Protein AF-K1Q100-F1 (afdb_monomer)

Organism: Magallana gigas (NCBI:txid29159)

Sequence (141 aa):
MGNGGSGTYMHPSDIRFTHDSIESYFSDGYSIPETFRQILWGKITPEDLPLIEIMKYEGQWFVIRGNRRLFLFQQLAKRVKSIIVDYWPVVAILAYMYLVVQSRDRKDSRSVRRMIGRHSHHWMKYLVSALQKPFGNSAET

Nearest PDB structures (foldseek):
  6ky4-assembly1_A  TM=6.653E-01  e=1.350E-01  Arabidopsis thaliana
  8y45-assembly1_A  TM=3.068E-01  e=3.079E+00  Homo sapiens
  6nrd-assembly1_4  TM=3.182E-01  e=3.759E+00  Homo sapiens

Solvent-accessible surface area (backbone atoms only — not comparable to full-atom values): 9057 Å² total; per-residue (Å²): 142,78,87,78,75,83,82,75,92,75,64,54,83,69,50,38,75,76,62,98,73,75,69,67,51,48,99,86,69,50,38,53,69,58,52,52,52,34,42,76,70,65,75,43,55,81,82,77,48,82,79,70,42,68,46,78,53,97,92,40,39,31,41,78,41,46,63,61,55,47,52,52,46,38,53,45,60,62,47,52,66,57,57,77,70,70,55,60,67,62,54,50,50,53,51,50,52,51,53,54,55,58,56,70,74,52,95,57,83,73,56,61,63,59,56,56,73,75,58,70,71,64,62,58,53,55,54,54,58,65,71,66,60,74,92,72,87,75,81,89,132

Mean predicted aligned error: 16.68 Å

Secondary structure (DSSP, 8-state):
-----------GGGEE-SSS---SB-TTS-BHHHHHHHHHTTSS-GGGSPPPEEEEETTEEEEEE-HHHHHHHHHHHHHHHHHTTSSHHHHHHHHHHHHHHHHHHSS-HHHHHHHHHHHTTTHHHHHHHHHS---------

Radius of gyration: 24.57 Å; Cα contacts (8 Å, |Δi|>4): 74; chains: 1; bounding box: 43×46×69 Å

pLDDT: mean 71.85, std 20.2, range [36.34, 94.88]

Foldseek 3Di:
DDPPPPDDDDQLVQEAEPDPDDDQADPVGHGLVVVLVCCVVVVDDLVNDDDWDWDDDPNGIYTPPDPSSSVSRVVCVVVVVVVVPPPVVVVVVVVVVVVVVVVVVDPDPPPVVVVCVPPVPPVVVVVVVVVPDDPDDDDDD

Structure (mmCIF, N/CA/C/O backbone):
data_AF-K1Q100-F1
#
_entry.id   AF-K1Q100-F1
#
loop_
_atom_site.group_PDB
_atom_site.id
_atom_site.type_symbol
_atom_site.label_atom_id
_atom_site.label_alt_id
_atom_site.label_comp_id
_atom_site.label_asym_id
_atom_site.label_entity_id
_atom_site.label_seq_id
_atom_site.pdbx_PDB_ins_code
_atom_site.Cartn_x
_atom_site.Cartn_y
_atom_site.Cartn_z
_atom_site.occupancy
_atom_site.B_iso_or_equiv
_atom_site.auth_seq_id
_atom_site.auth_comp_id
_atom_site.auth_asym_id
_atom_site.auth_atom_id
_atom_site.pdbx_PDB_model_num
ATOM 1 N N . MET A 1 1 ? -7.740 -29.376 8.345 1.00 37.97 1 MET A N 1
ATOM 2 C CA . MET A 1 1 ? -8.114 -28.010 8.768 1.00 37.97 1 MET A CA 1
ATOM 3 C C . MET A 1 1 ? -7.392 -27.036 7.850 1.00 37.97 1 MET A C 1
ATOM 5 O O . MET A 1 1 ? -6.201 -26.837 8.027 1.00 37.97 1 MET A O 1
ATOM 9 N N . GLY A 1 2 ? -8.053 -26.529 6.811 1.00 37.16 2 GLY A N 1
ATOM 10 C CA . GLY A 1 2 ? -7.464 -25.567 5.877 1.00 37.16 2 GLY A CA 1
ATOM 11 C C . GLY A 1 2 ? -8.440 -24.420 5.692 1.00 37.16 2 GLY A C 1
ATOM 12 O O . GLY A 1 2 ? -9.448 -24.589 5.014 1.00 37.16 2 GLY A O 1
ATOM 13 N N . ASN A 1 3 ? -8.184 -23.291 6.354 1.00 41.59 3 ASN A N 1
ATOM 14 C CA . ASN A 1 3 ? -8.941 -22.065 6.130 1.00 41.59 3 ASN A CA 1
ATOM 15 C C . ASN A 1 3 ? -8.586 -21.548 4.733 1.00 41.59 3 ASN A C 1
ATOM 17 O O . ASN A 1 3 ? -7.528 -20.953 4.538 1.00 41.59 3 ASN A O 1
ATOM 21 N N . GLY A 1 4 ? -9.460 -21.805 3.760 1.00 39.69 4 GLY A N 1
ATOM 22 C CA . GLY A 1 4 ? -9.445 -21.113 2.478 1.00 39.69 4 GLY A CA 1
ATOM 23 C C . GLY A 1 4 ? -9.792 -19.650 2.717 1.00 39.69 4 GLY A C 1
ATOM 24 O O . GLY A 1 4 ? -10.964 -19.294 2.786 1.00 39.69 4 GLY A O 1
ATOM 25 N N . GLY A 1 5 ? -8.774 -18.811 2.912 1.00 46.53 5 GLY A N 1
ATOM 26 C CA . GLY A 1 5 ? -8.954 -17.366 2.970 1.00 46.53 5 GLY A CA 1
ATOM 27 C C . GLY A 1 5 ? -9.498 -16.883 1.630 1.00 46.53 5 GLY A C 1
ATOM 28 O O . GLY A 1 5 ? -8.791 -16.914 0.626 1.00 46.53 5 GLY A O 1
ATOM 29 N N . SER A 1 6 ? -10.760 -16.461 1.597 1.00 58.06 6 SER A N 1
ATOM 30 C CA . SER A 1 6 ? -11.369 -15.826 0.432 1.00 58.06 6 SER A CA 1
ATOM 31 C C . SER A 1 6 ? -10.733 -14.448 0.227 1.00 58.06 6 SER A C 1
ATOM 33 O O . SER A 1 6 ? -11.179 -13.452 0.801 1.00 58.06 6 SER A O 1
ATOM 35 N N . GLY A 1 7 ? -9.651 -14.392 -0.550 1.00 64.25 7 GLY A N 1
ATOM 36 C CA . GLY A 1 7 ? -9.037 -13.136 -0.969 1.00 64.25 7 GLY A CA 1
ATOM 37 C C . GLY A 1 7 ? -10.021 -12.352 -1.832 1.00 64.25 7 GLY A C 1
ATOM 38 O O . GLY A 1 7 ? -10.402 -12.803 -2.908 1.00 64.25 7 GLY A O 1
ATOM 39 N N . THR A 1 8 ? -10.469 -11.196 -1.347 1.00 79.50 8 THR A N 1
ATOM 40 C CA . THR A 1 8 ? -11.309 -10.277 -2.125 1.00 79.50 8 THR A CA 1
ATOM 41 C C . THR A 1 8 ? -10.408 -9.256 -2.809 1.00 79.50 8 THR A C 1
ATOM 43 O O . THR A 1 8 ? -9.578 -8.629 -2.151 1.00 79.50 8 THR A O 1
ATOM 46 N N . TYR A 1 9 ? -10.569 -9.076 -4.120 1.00 84.44 9 TYR A N 1
ATOM 47 C CA . TYR A 1 9 ? -9.863 -8.033 -4.860 1.00 84.44 9 TYR A CA 1
ATOM 48 C C . TYR A 1 9 ? -10.505 -6.672 -4.574 1.00 84.44 9 TYR A C 1
ATOM 50 O O . TYR A 1 9 ? -11.707 -6.493 -4.762 1.00 84.44 9 TYR A O 1
ATOM 58 N N . MET A 1 10 ? -9.698 -5.711 -4.128 1.00 86.31 10 MET A N 1
ATOM 59 C CA . MET A 1 10 ? -10.117 -4.332 -3.875 1.00 86.31 10 MET A CA 1
ATOM 60 C C . MET A 1 10 ? -9.111 -3.353 -4.467 1.00 86.31 10 MET A C 1
ATOM 62 O O . MET A 1 10 ? -7.911 -3.632 -4.520 1.00 86.31 10 MET A O 1
ATOM 66 N N . HIS A 1 11 ? -9.594 -2.185 -4.888 1.00 89.56 11 HIS A N 1
ATOM 67 C CA . HIS A 1 11 ? -8.709 -1.139 -5.370 1.00 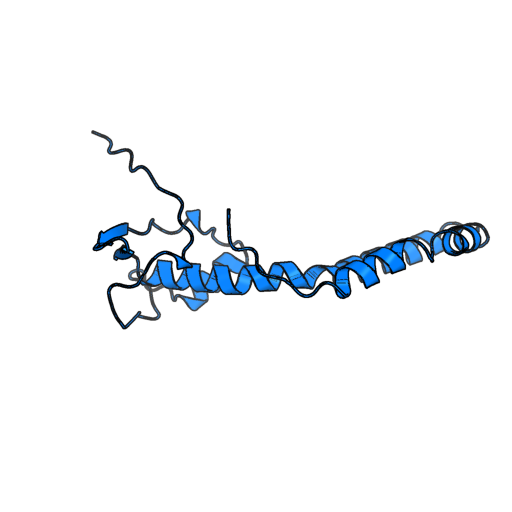89.56 11 HIS A CA 1
ATOM 68 C C . HIS A 1 11 ? -7.979 -0.485 -4.174 1.00 89.56 11 HIS A C 1
ATOM 70 O O . HIS A 1 11 ? -8.623 -0.130 -3.185 1.00 89.56 11 HIS A O 1
ATOM 76 N N . PRO A 1 12 ? -6.648 -0.268 -4.231 1.00 91.25 12 PRO A N 1
ATOM 77 C CA . PRO A 1 12 ? -5.880 0.244 -3.089 1.00 91.25 12 PRO A CA 1
ATOM 78 C C . PRO A 1 12 ? -6.341 1.612 -2.567 1.00 91.25 12 PRO A C 1
ATOM 80 O O . PRO A 1 12 ? -6.085 1.954 -1.416 1.00 91.25 12 PRO A O 1
ATOM 83 N N . SER A 1 13 ? -6.991 2.422 -3.405 1.00 90.44 13 SER A N 1
ATOM 84 C CA . SER A 1 13 ? -7.527 3.732 -3.004 1.00 90.44 13 SER A CA 1
ATOM 85 C C . SER A 1 13 ? -8.797 3.654 -2.152 1.00 90.44 13 SER A C 1
ATOM 87 O O . SER A 1 13 ? -9.129 4.646 -1.514 1.00 90.44 13 SER A O 1
ATOM 89 N N . ASP A 1 14 ? -9.469 2.501 -2.104 1.00 92.75 14 ASP A N 1
ATOM 90 C CA . ASP A 1 14 ? -10.704 2.315 -1.328 1.00 92.75 14 ASP A CA 1
ATOM 91 C C . ASP A 1 14 ? -10.420 1.932 0.134 1.00 92.75 14 ASP A C 1
ATOM 93 O O . ASP A 1 14 ? -11.331 1.852 0.958 1.00 92.75 14 ASP A O 1
ATOM 97 N N . ILE A 1 15 ? -9.149 1.680 0.460 1.00 93.19 15 ILE A N 1
ATOM 98 C CA . ILE A 1 15 ? -8.691 1.229 1.773 1.00 93.19 15 ILE A CA 1
ATOM 99 C C . ILE A 1 15 ? -7.962 2.382 2.467 1.00 93.19 15 ILE A C 1
ATOM 101 O O . ILE A 1 15 ? -7.046 2.994 1.911 1.00 93.19 15 ILE A O 1
ATOM 105 N N . ARG A 1 16 ? -8.354 2.660 3.710 1.00 93.88 16 ARG A N 1
ATOM 106 C CA . ARG A 1 16 ? -7.790 3.710 4.564 1.00 93.88 16 ARG A CA 1
ATOM 107 C C . ARG A 1 16 ? -6.736 3.159 5.516 1.00 93.88 16 ARG A C 1
ATOM 109 O O . ARG A 1 16 ? -6.822 2.012 5.953 1.00 93.88 16 ARG A O 1
ATOM 116 N N . PHE A 1 17 ? -5.772 3.997 5.883 1.00 94.00 17 PHE A N 1
ATOM 117 C CA . PHE A 1 17 ? -4.800 3.683 6.929 1.00 94.00 17 PHE A CA 1
ATOM 118 C C . PHE A 1 17 ? -5.433 3.780 8.320 1.00 94.00 17 PHE A C 1
ATOM 120 O O . PHE A 1 17 ? -6.333 4.584 8.545 1.00 94.00 17 PHE A O 1
ATOM 127 N N . THR A 1 18 ? -4.949 2.953 9.245 1.00 89.06 18 THR A N 1
ATOM 128 C CA . THR A 1 18 ? -5.297 3.016 10.677 1.00 89.06 18 THR A CA 1
ATOM 129 C C . THR A 1 18 ? -4.354 3.906 11.483 1.00 89.06 18 THR A C 1
ATOM 131 O O . THR A 1 18 ? -4.639 4.200 12.636 1.00 89.06 18 THR A O 1
ATOM 134 N N . HIS A 1 19 ? -3.229 4.307 10.890 1.00 84.06 19 HIS A N 1
ATOM 135 C CA . HIS A 1 19 ? -2.171 5.073 11.538 1.00 84.06 19 HIS A CA 1
ATOM 136 C C . HIS A 1 19 ? -1.728 6.222 10.628 1.00 84.06 19 HIS A C 1
ATOM 138 O O . HIS A 1 19 ? -1.754 6.087 9.403 1.00 84.06 19 HIS A O 1
ATOM 144 N N . ASP A 1 20 ? -1.255 7.310 11.237 1.00 82.88 20 ASP A N 1
ATOM 145 C CA . ASP A 1 20 ? -0.843 8.531 10.527 1.00 82.88 20 ASP A CA 1
ATOM 146 C C . ASP A 1 20 ? 0.597 8.472 9.995 1.00 82.88 20 ASP A C 1
ATOM 148 O O . ASP A 1 20 ? 1.034 9.349 9.248 1.00 82.88 20 ASP A O 1
ATOM 152 N N . SER A 1 21 ? 1.354 7.438 10.365 1.00 85.25 21 SER A N 1
ATOM 153 C CA . SER A 1 21 ? 2.744 7.256 9.961 1.00 85.25 21 SER A CA 1
ATOM 154 C C . SER A 1 21 ? 2.991 5.868 9.378 1.00 85.25 21 SER A C 1
ATOM 156 O O . SER A 1 21 ? 2.385 4.865 9.762 1.00 85.25 21 SER A O 1
ATOM 158 N N . ILE A 1 22 ? 3.899 5.819 8.403 1.00 85.81 22 ILE A N 1
ATOM 159 C CA . ILE A 1 22 ? 4.324 4.594 7.728 1.00 85.81 22 ILE A CA 1
ATOM 160 C C . ILE A 1 22 ? 5.845 4.629 7.639 1.00 85.81 22 ILE A C 1
ATOM 162 O O . ILE A 1 22 ? 6.422 5.579 7.114 1.00 85.81 22 ILE A O 1
ATOM 166 N N . GLU A 1 23 ? 6.495 3.586 8.146 1.00 87.56 23 GLU A N 1
ATOM 167 C CA . GLU A 1 23 ? 7.944 3.435 8.042 1.00 87.56 23 GLU A CA 1
ATOM 168 C C . GLU A 1 23 ? 8.384 3.129 6.606 1.00 87.56 23 GLU A C 1
ATOM 170 O O . GLU A 1 23 ? 7.698 2.430 5.860 1.00 87.56 23 GLU A O 1
ATOM 175 N N . SER A 1 24 ? 9.583 3.585 6.241 1.00 88.25 24 SER A N 1
ATOM 176 C CA . SER A 1 24 ? 10.163 3.389 4.905 1.00 88.25 24 SER A CA 1
ATOM 177 C C . SER A 1 24 ? 10.647 1.960 4.622 1.00 88.25 24 SER A C 1
ATOM 179 O O . SER A 1 24 ? 10.991 1.657 3.477 1.00 88.25 24 SER A O 1
ATOM 181 N N . TYR A 1 25 ? 10.693 1.094 5.638 1.00 89.75 25 TYR A N 1
ATOM 182 C CA . TYR A 1 25 ? 11.229 -0.268 5.569 1.00 89.75 25 TYR A CA 1
ATOM 183 C C . TYR A 1 25 ? 10.182 -1.288 5.991 1.00 89.75 25 TYR A C 1
ATOM 185 O O . TYR A 1 25 ? 9.362 -1.009 6.861 1.00 89.75 25 TYR A O 1
ATOM 193 N N . PHE A 1 26 ? 10.213 -2.468 5.383 1.00 88.38 26 PHE A N 1
ATOM 194 C CA . PHE A 1 26 ? 9.469 -3.655 5.785 1.00 88.38 26 PHE A CA 1
ATOM 195 C C . PHE A 1 26 ? 10.158 -4.366 6.961 1.00 88.38 26 PHE A C 1
ATOM 197 O O . PHE A 1 26 ? 11.303 -4.083 7.304 1.00 88.38 26 PHE A O 1
ATOM 204 N N . SER A 1 27 ? 9.446 -5.297 7.604 1.00 84.25 27 SER A N 1
ATOM 205 C CA . SER A 1 27 ? 9.969 -6.046 8.760 1.00 84.25 27 SER A CA 1
ATOM 206 C C . SER A 1 27 ? 11.116 -7.001 8.411 1.00 84.25 27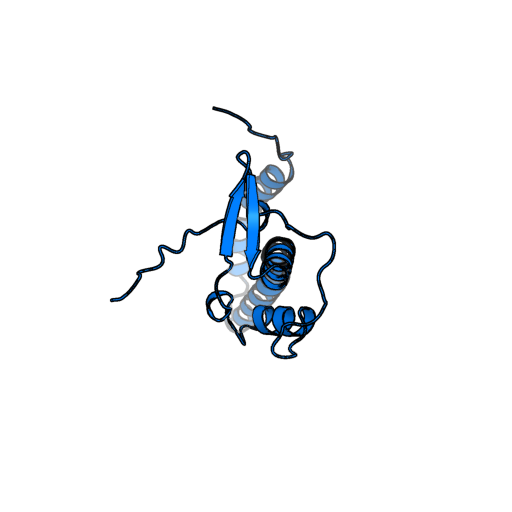 SER A C 1
ATOM 208 O O . SER A 1 27 ? 11.825 -7.441 9.305 1.00 84.25 27 SER A O 1
ATOM 210 N N . ASP A 1 28 ? 11.288 -7.322 7.132 1.00 83.00 28 ASP A N 1
ATOM 211 C CA . ASP A 1 28 ? 12.375 -8.136 6.579 1.00 83.00 28 ASP A CA 1
ATOM 212 C C . ASP A 1 28 ? 13.617 -7.301 6.198 1.00 83.00 28 ASP A C 1
ATOM 214 O O . ASP A 1 28 ? 14.610 -7.848 5.727 1.00 83.00 28 ASP A O 1
ATOM 218 N N . GLY A 1 29 ? 13.578 -5.980 6.412 1.00 85.38 29 GLY A N 1
ATOM 219 C CA . GLY A 1 29 ? 14.678 -5.061 6.122 1.00 85.38 29 GLY A CA 1
ATOM 220 C C . GLY A 1 29 ? 14.683 -4.493 4.701 1.00 85.38 29 GLY A C 1
ATOM 221 O O . GLY A 1 29 ? 15.465 -3.581 4.426 1.00 85.38 29 GLY A O 1
ATOM 222 N N . TYR A 1 30 ? 13.801 -4.945 3.802 1.00 87.94 30 TYR A N 1
ATOM 223 C CA . TYR A 1 30 ? 13.684 -4.330 2.478 1.00 87.94 30 TYR A CA 1
ATOM 224 C C . TYR A 1 30 ? 13.025 -2.955 2.571 1.00 87.94 30 TYR A C 1
ATOM 226 O O . TYR A 1 30 ? 12.111 -2.725 3.362 1.00 87.94 30 TYR A O 1
ATOM 234 N N . SER A 1 31 ? 13.466 -2.011 1.740 1.00 92.38 31 SER A N 1
ATOM 235 C CA . SER A 1 31 ? 12.853 -0.684 1.689 1.00 92.38 31 SER A CA 1
ATOM 236 C C . SER A 1 31 ? 11.654 -0.659 0.736 1.00 92.38 31 SER A C 1
ATOM 238 O O . SER A 1 31 ? 11.616 -1.363 -0.281 1.00 92.38 31 SER A O 1
ATOM 240 N N . ILE A 1 32 ? 10.669 0.189 1.039 1.00 91.81 32 ILE A N 1
ATOM 241 C CA . ILE A 1 32 ? 9.520 0.439 0.160 1.00 91.81 32 ILE A CA 1
ATOM 242 C C . ILE A 1 32 ? 9.977 0.904 -1.236 1.00 91.81 32 ILE A C 1
ATOM 244 O O . ILE A 1 32 ? 9.491 0.340 -2.218 1.00 91.81 32 ILE A O 1
ATOM 248 N N . PRO A 1 33 ? 10.910 1.873 -1.382 1.00 90.75 33 PRO A N 1
ATOM 249 C CA . PRO A 1 33 ? 11.373 2.309 -2.701 1.00 90.75 33 PRO A CA 1
ATOM 250 C C . PRO A 1 33 ? 12.072 1.206 -3.501 1.00 90.75 33 PRO A C 1
ATOM 252 O O . PRO A 1 33 ? 11.881 1.118 -4.713 1.00 90.75 33 PRO A O 1
ATOM 255 N N . GLU A 1 34 ? 12.859 0.353 -2.843 1.00 90.44 34 GLU A N 1
ATOM 256 C CA . GLU A 1 34 ? 13.539 -0.750 -3.525 1.00 90.44 34 GLU A CA 1
ATOM 257 C C . GLU A 1 34 ? 12.534 -1.795 -4.014 1.00 90.44 34 GLU A C 1
ATOM 259 O O . GLU A 1 34 ? 12.573 -2.195 -5.175 1.00 90.44 34 GLU A O 1
ATOM 264 N N . THR A 1 35 ? 11.568 -2.157 -3.172 1.00 90.88 35 THR A N 1
ATOM 265 C CA . THR A 1 35 ? 10.488 -3.087 -3.538 1.00 90.88 35 THR A CA 1
ATOM 266 C C . THR A 1 35 ? 9.654 -2.532 -4.695 1.00 90.88 35 THR A C 1
ATOM 268 O O . THR A 1 35 ? 9.355 -3.236 -5.657 1.00 90.88 35 THR A O 1
ATOM 271 N N . PHE A 1 36 ? 9.346 -1.232 -4.663 1.00 90.81 36 PHE A N 1
ATOM 272 C CA . PHE A 1 36 ? 8.671 -0.530 -5.755 1.00 90.81 36 PHE A CA 1
ATOM 273 C C . PHE A 1 36 ? 9.429 -0.669 -7.082 1.00 90.81 36 PHE A C 1
ATOM 275 O O . PHE A 1 36 ? 8.836 -0.981 -8.114 1.00 90.81 36 PHE A O 1
ATOM 282 N N . ARG A 1 37 ? 10.750 -0.473 -7.055 1.00 88.62 37 ARG A N 1
ATOM 283 C CA . ARG A 1 37 ? 11.626 -0.603 -8.225 1.00 88.62 37 ARG A CA 1
ATOM 284 C C . ARG A 1 37 ? 11.670 -2.039 -8.754 1.00 88.62 37 ARG A C 1
ATOM 286 O O . ARG A 1 37 ? 11.623 -2.241 -9.963 1.00 88.62 37 ARG A O 1
ATOM 293 N N . GLN A 1 38 ? 11.728 -3.029 -7.864 1.00 88.19 38 GLN A N 1
ATOM 294 C CA . GLN A 1 38 ? 11.719 -4.443 -8.243 1.00 88.19 38 GLN A CA 1
ATOM 295 C C . GLN A 1 38 ? 10.416 -4.845 -8.942 1.00 88.19 38 GLN A C 1
ATOM 297 O O . GLN A 1 38 ? 10.480 -5.548 -9.949 1.00 88.19 38 GLN A O 1
ATOM 302 N N . ILE A 1 39 ? 9.269 -4.337 -8.475 1.00 89.38 39 ILE A N 1
ATOM 303 C CA . ILE A 1 39 ? 7.969 -4.543 -9.134 1.00 89.38 39 ILE A CA 1
ATOM 304 C C . ILE A 1 39 ? 7.946 -3.884 -10.514 1.00 89.38 39 ILE A C 1
ATOM 306 O O . ILE A 1 39 ? 7.566 -4.519 -11.493 1.00 89.38 39 ILE A O 1
ATOM 310 N N . LEU A 1 40 ? 8.395 -2.629 -10.623 1.00 85.44 40 LEU A N 1
ATOM 311 C CA . LEU A 1 40 ? 8.418 -1.924 -11.911 1.00 85.44 40 LEU A CA 1
ATOM 312 C C . LEU A 1 40 ? 9.287 -2.612 -12.969 1.00 85.44 40 LEU A C 1
ATOM 314 O O . LEU A 1 40 ? 8.999 -2.510 -14.157 1.00 85.44 40 LEU A O 1
ATOM 318 N N . TRP A 1 41 ? 10.348 -3.298 -12.553 1.00 85.81 41 TRP A N 1
ATOM 319 C CA . TRP A 1 41 ? 11.221 -4.047 -13.458 1.00 85.81 41 TRP A CA 1
ATOM 320 C C . TRP A 1 41 ? 10.828 -5.511 -13.634 1.00 85.81 41 TRP A C 1
ATOM 322 O O . TRP A 1 41 ? 11.570 -6.256 -14.270 1.00 85.81 41 TRP A O 1
ATOM 332 N N . GLY A 1 42 ? 9.696 -5.933 -13.066 1.00 84.88 42 GLY A N 1
ATOM 333 C CA . GLY A 1 42 ? 9.209 -7.305 -13.172 1.00 84.88 42 GLY A CA 1
ATOM 334 C C . GLY A 1 42 ? 10.115 -8.338 -12.501 1.00 84.88 42 GLY A C 1
ATOM 335 O O . GLY A 1 42 ? 10.071 -9.507 -12.865 1.00 84.88 42 GLY A O 1
ATOM 336 N N . LYS A 1 43 ? 10.959 -7.924 -11.544 1.00 89.50 43 LYS A N 1
ATOM 337 C CA . LYS A 1 43 ? 11.770 -8.859 -10.745 1.00 89.50 43 LYS A CA 1
ATOM 338 C C . LYS A 1 43 ? 10.919 -9.624 -9.738 1.00 89.50 43 LYS A C 1
ATOM 340 O O . LYS A 1 43 ? 11.234 -10.766 -9.431 1.00 89.50 43 LYS A O 1
ATOM 345 N N . ILE A 1 44 ? 9.885 -8.963 -9.227 1.00 89.94 44 ILE A N 1
ATOM 346 C CA . ILE A 1 44 ? 8.844 -9.535 -8.376 1.00 89.94 44 ILE A CA 1
ATOM 347 C C . ILE A 1 44 ? 7.493 -9.012 -8.861 1.00 89.94 44 ILE A C 1
ATOM 349 O O . ILE A 1 44 ? 7.409 -7.926 -9.441 1.00 89.94 44 ILE A O 1
ATOM 353 N N . THR A 1 45 ? 6.441 -9.771 -8.615 1.00 85.62 45 THR A N 1
ATOM 354 C CA . THR A 1 45 ? 5.057 -9.422 -8.928 1.00 85.62 45 THR A CA 1
ATOM 355 C C . THR A 1 45 ? 4.325 -8.950 -7.666 1.00 85.62 45 THR A C 1
ATOM 357 O O . THR A 1 45 ? 4.731 -9.285 -6.550 1.00 85.62 45 THR A O 1
ATOM 360 N N . PRO A 1 46 ? 3.258 -8.137 -7.786 1.00 85.19 46 PRO A N 1
ATOM 361 C CA . PRO A 1 46 ? 2.411 -7.779 -6.646 1.00 85.19 46 PRO A CA 1
ATOM 362 C C . PRO A 1 46 ? 1.895 -8.991 -5.855 1.00 85.19 46 PRO A C 1
ATOM 364 O O . PRO A 1 46 ? 1.722 -8.889 -4.642 1.00 85.19 46 PRO A O 1
ATOM 367 N N . GLU A 1 47 ? 1.680 -10.119 -6.531 1.00 86.12 47 GLU A N 1
ATOM 368 C CA . GLU A 1 47 ? 1.208 -11.385 -5.968 1.00 86.12 47 GLU A CA 1
ATOM 369 C C . GLU A 1 47 ? 2.263 -12.095 -5.105 1.00 86.12 47 GLU A C 1
ATOM 371 O O . GLU A 1 47 ? 1.902 -12.883 -4.233 1.00 86.12 47 GLU A O 1
ATOM 376 N N . ASP A 1 48 ? 3.549 -11.781 -5.293 1.00 86.81 48 ASP A N 1
ATOM 377 C CA . ASP A 1 48 ? 4.641 -12.311 -4.466 1.00 86.81 48 ASP A CA 1
ATOM 378 C C . ASP A 1 48 ? 4.688 -11.651 -3.077 1.00 86.81 48 ASP A C 1
ATOM 380 O O . ASP A 1 48 ? 5.340 -12.147 -2.155 1.00 86.81 48 ASP A O 1
ATOM 384 N N . LEU A 1 49 ? 4.002 -10.515 -2.900 1.00 86.94 49 LEU A N 1
ATOM 385 C CA . LEU A 1 49 ? 3.911 -9.845 -1.610 1.00 86.94 49 LEU A CA 1
ATOM 386 C C . LEU A 1 49 ? 2.806 -10.470 -0.746 1.00 86.94 49 LEU A C 1
ATOM 388 O O . LEU A 1 49 ? 1.722 -10.774 -1.245 1.00 86.94 49 LEU A O 1
ATOM 392 N N . PRO A 1 50 ? 3.003 -10.585 0.583 1.00 89.31 50 PRO A N 1
ATOM 393 C CA . PRO A 1 50 ? 1.966 -11.142 1.440 1.00 89.31 50 PRO A CA 1
ATOM 394 C C . PRO A 1 50 ? 0.683 -10.303 1.405 1.00 89.31 50 PRO A C 1
ATOM 396 O O . PRO A 1 50 ? 0.729 -9.073 1.306 1.00 89.31 50 PRO A O 1
ATOM 399 N N . LEU A 1 51 ? -0.464 -10.964 1.569 1.00 89.94 51 LEU A N 1
ATOM 400 C CA . LEU A 1 51 ? -1.775 -10.316 1.540 1.00 89.94 51 LEU A CA 1
ATOM 401 C C . LEU A 1 51 ? -1.905 -9.189 2.584 1.00 89.94 51 LEU A C 1
ATOM 403 O O . LEU A 1 51 ? -1.214 -9.148 3.611 1.00 89.94 51 LEU A O 1
ATOM 407 N 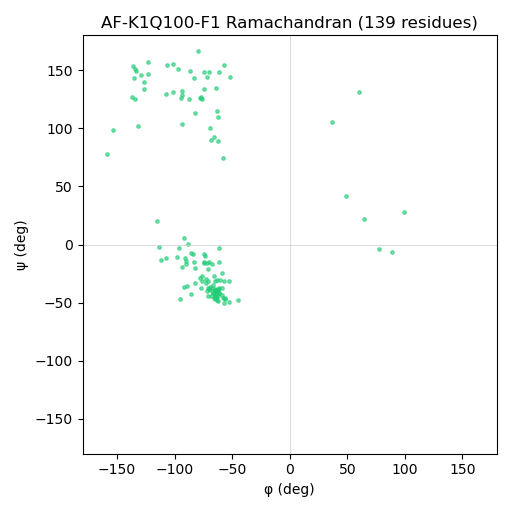N . ILE A 1 52 ? -2.793 -8.240 2.295 1.00 91.38 52 ILE A N 1
ATOM 408 C CA . ILE A 1 52 ? -3.168 -7.161 3.214 1.00 91.38 52 ILE A CA 1
ATOM 409 C C . ILE A 1 52 ? -4.409 -7.605 3.978 1.00 91.38 52 ILE A C 1
ATOM 411 O O . ILE A 1 52 ? -5.380 -8.057 3.376 1.00 91.38 52 ILE A O 1
ATOM 415 N N . GLU A 1 53 ? -4.385 -7.445 5.296 1.00 92.38 53 GLU A N 1
ATOM 416 C CA . GLU A 1 53 ? -5.562 -7.684 6.126 1.00 92.38 53 GLU A CA 1
ATOM 417 C C . GLU A 1 53 ? -6.302 -6.370 6.336 1.00 92.38 53 GLU A C 1
ATOM 419 O O . GLU A 1 53 ? -5.724 -5.376 6.796 1.00 92.38 53 GLU A O 1
ATOM 424 N N . ILE A 1 54 ? -7.590 -6.384 6.010 1.00 93.19 54 ILE A N 1
ATOM 425 C CA . ILE A 1 54 ? -8.484 -5.237 6.121 1.00 93.19 54 ILE A CA 1
ATOM 426 C C . ILE A 1 54 ? -9.684 -5.571 7.002 1.00 93.19 54 ILE A C 1
ATOM 428 O O . ILE A 1 54 ? -10.075 -6.728 7.139 1.00 93.19 54 ILE A O 1
ATOM 432 N N . MET A 1 55 ? -10.295 -4.536 7.562 1.00 92.69 55 MET A N 1
ATOM 433 C CA . MET A 1 55 ? -11.529 -4.618 8.333 1.00 92.69 55 MET A CA 1
ATOM 434 C C . MET A 1 55 ? -12.472 -3.500 7.921 1.00 92.69 55 MET A C 1
ATOM 436 O O . MET A 1 55 ? -12.046 -2.378 7.644 1.00 92.69 55 MET A O 1
ATOM 440 N N . LYS A 1 56 ? -13.767 -3.816 7.900 1.00 93.50 56 LYS A N 1
ATOM 441 C CA . LYS A 1 56 ? -14.821 -2.829 7.696 1.00 93.50 56 LYS A CA 1
ATOM 442 C C . LYS A 1 56 ? -15.213 -2.226 9.040 1.00 93.50 56 LYS A C 1
ATOM 444 O O . LYS A 1 56 ? -15.585 -2.962 9.948 1.00 93.50 56 LYS A O 1
ATOM 449 N N . TYR A 1 57 ? -15.17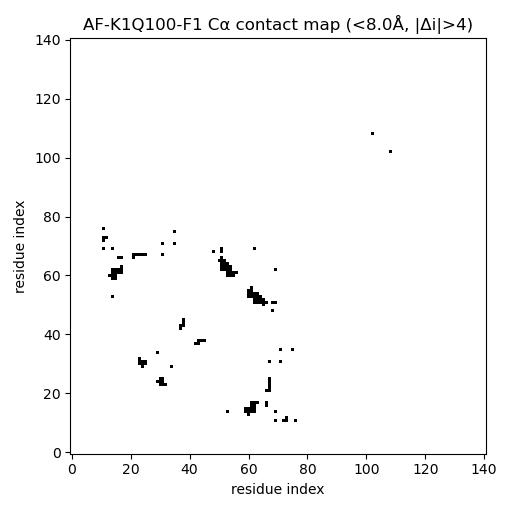0 -0.906 9.146 1.00 91.62 57 TYR A N 1
ATOM 450 C CA . TYR A 1 57 ? -15.615 -0.156 10.316 1.00 91.62 57 TYR A CA 1
ATOM 451 C C . TYR A 1 57 ? -16.408 1.065 9.843 1.00 91.62 57 TYR A C 1
ATOM 453 O O . TYR A 1 57 ? -15.952 1.786 8.959 1.00 91.62 57 TYR A O 1
ATOM 461 N N . GLU A 1 58 ? -17.628 1.244 10.360 1.00 93.69 58 GLU A N 1
ATOM 462 C CA . GLU A 1 58 ? -18.529 2.356 9.993 1.00 93.69 58 GLU A CA 1
ATOM 463 C C . GLU A 1 58 ? -18.692 2.557 8.470 1.00 93.69 58 GLU A C 1
ATOM 465 O O . GLU A 1 58 ? -18.674 3.663 7.936 1.00 93.69 58 GLU A O 1
ATOM 470 N N . GLY A 1 59 ? -18.817 1.454 7.726 1.00 93.25 59 GLY A N 1
ATOM 471 C CA . GLY A 1 59 ? -18.997 1.493 6.270 1.00 93.25 59 GLY A CA 1
ATOM 472 C C . GLY A 1 59 ? -17.724 1.770 5.462 1.00 93.25 59 GLY A C 1
ATOM 473 O O . GLY A 1 59 ? -17.769 1.684 4.238 1.00 93.25 59 GLY A O 1
ATOM 474 N N . GLN A 1 60 ? -16.594 2.036 6.115 1.00 94.62 60 GLN A N 1
ATOM 475 C CA . GLN A 1 60 ? -15.294 2.272 5.488 1.00 94.62 60 GLN A CA 1
ATOM 476 C C . GLN A 1 60 ? -14.362 1.070 5.695 1.00 94.62 60 GLN A C 1
ATOM 478 O O . GLN A 1 60 ? -14.509 0.311 6.653 1.00 94.62 60 GLN A O 1
ATOM 483 N N . TRP A 1 61 ? -13.395 0.891 4.796 1.00 94.88 61 TRP A N 1
ATOM 484 C CA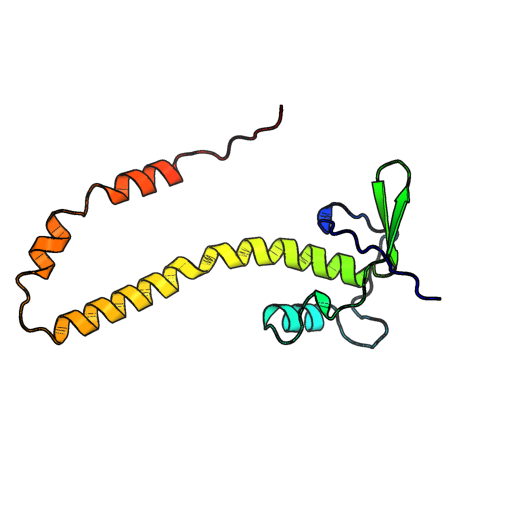 . TRP A 1 61 ? -12.394 -0.171 4.892 1.00 94.88 61 TRP A CA 1
ATOM 485 C C . TRP A 1 61 ? -11.077 0.374 5.422 1.00 94.88 61 TRP A C 1
ATOM 487 O O . TRP A 1 61 ? -10.562 1.369 4.914 1.00 94.88 61 TRP A O 1
ATOM 497 N N . PHE A 1 62 ? -10.516 -0.309 6.411 1.00 94.00 62 PHE A N 1
ATOM 498 C CA . PHE A 1 62 ? -9.275 0.072 7.068 1.00 94.00 62 PHE A CA 1
ATOM 499 C C . PHE A 1 62 ? -8.279 -1.078 7.048 1.00 94.00 62 PHE A C 1
ATOM 501 O O . PHE A 1 62 ? -8.650 -2.231 7.267 1.00 94.00 62 PHE A O 1
ATOM 508 N N . VAL A 1 63 ? -7.003 -0.777 6.815 1.00 94.25 63 VAL A N 1
ATOM 509 C CA . VAL 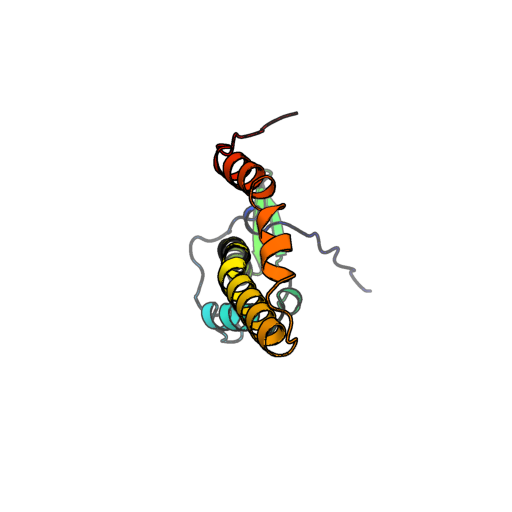A 1 63 ? -5.932 -1.776 6.913 1.00 94.25 63 VAL A CA 1
ATOM 510 C C . VAL A 1 63 ? -5.558 -2.035 8.372 1.00 94.25 63 VAL A C 1
ATOM 512 O O . VAL A 1 63 ? -5.201 -1.120 9.113 1.00 94.25 63 VAL A O 1
ATOM 515 N N . ILE A 1 64 ? -5.585 -3.305 8.775 1.00 92.81 64 ILE A N 1
ATOM 516 C CA . ILE A 1 64 ? -5.096 -3.750 10.087 1.00 92.81 64 ILE A CA 1
ATOM 517 C C . ILE A 1 64 ? -3.649 -4.227 9.964 1.00 92.81 64 ILE A C 1
ATOM 519 O O . ILE A 1 64 ? -2.794 -3.830 10.755 1.00 92.81 64 ILE A O 1
ATOM 523 N N . ARG A 1 65 ? -3.345 -5.053 8.951 1.00 89.75 65 ARG A N 1
ATOM 524 C CA . ARG A 1 65 ? -1.980 -5.532 8.690 1.00 89.75 65 ARG A CA 1
ATOM 525 C C . ARG A 1 65 ? -1.562 -5.261 7.260 1.00 89.75 65 ARG A C 1
ATOM 527 O O . ARG A 1 65 ? -2.272 -5.575 6.312 1.00 89.75 65 ARG A O 1
ATOM 534 N N . GLY A 1 66 ? -0.347 -4.737 7.115 1.00 90.25 66 GLY A N 1
ATOM 535 C CA . GLY A 1 66 ? 0.236 -4.440 5.809 1.00 90.25 66 GLY A CA 1
ATOM 536 C C . GLY A 1 66 ? 0.132 -2.976 5.381 1.00 90.25 66 GLY A C 1
ATOM 537 O O . GLY A 1 66 ? 0.155 -2.720 4.184 1.00 90.25 66 GLY A O 1
ATOM 538 N N . ASN A 1 67 ? 0.088 -2.016 6.318 1.00 92.75 67 ASN A N 1
ATOM 539 C CA . ASN A 1 67 ? 0.099 -0.569 6.022 1.00 92.75 67 ASN A CA 1
ATOM 540 C C . ASN A 1 67 ? 1.146 -0.183 4.954 1.00 92.75 67 ASN A C 1
ATOM 542 O O . ASN A 1 67 ? 0.833 0.463 3.960 1.00 92.75 67 ASN A O 1
ATOM 546 N N . ARG A 1 68 ? 2.382 -0.674 5.094 1.00 92.56 68 ARG A N 1
ATOM 547 C CA . ARG A 1 68 ? 3.476 -0.430 4.134 1.00 92.56 68 ARG A CA 1
ATOM 548 C C . ARG A 1 68 ? 3.183 -0.968 2.723 1.00 92.56 68 ARG A C 1
ATOM 550 O O . ARG A 1 68 ? 3.514 -0.315 1.737 1.00 92.56 68 ARG A O 1
ATOM 557 N N . ARG A 1 69 ? 2.519 -2.126 2.617 1.00 92.75 69 ARG A N 1
ATOM 558 C CA . ARG A 1 69 ? 2.098 -2.713 1.331 1.00 92.75 69 ARG A CA 1
ATOM 559 C C . ARG A 1 69 ? 0.944 -1.933 0.713 1.00 92.75 69 ARG A C 1
ATOM 561 O O . ARG A 1 69 ? 0.972 -1.672 -0.484 1.00 92.75 69 ARG A O 1
ATOM 568 N N . LEU A 1 70 ? -0.021 -1.489 1.522 1.00 94.12 70 LEU A N 1
ATOM 569 C CA . LEU A 1 70 ? -1.095 -0.621 1.040 1.00 94.12 70 LEU A CA 1
ATOM 570 C C . LEU A 1 70 ? -0.524 0.665 0.434 1.00 94.12 70 LEU A C 1
ATOM 572 O O . LEU A 1 70 ? -0.893 1.037 -0.678 1.00 94.12 70 LEU A O 1
ATOM 576 N N . PHE A 1 71 ? 0.424 1.302 1.126 1.00 93.19 71 PHE A N 1
ATOM 577 C CA . PHE A 1 71 ? 1.115 2.478 0.606 1.00 93.19 71 PHE A CA 1
ATOM 578 C C . PHE A 1 71 ? 1.804 2.183 -0.729 1.00 93.19 71 PHE A C 1
ATOM 580 O O . PHE A 1 71 ? 1.574 2.897 -1.704 1.00 93.19 71 PHE A O 1
ATOM 587 N N . LEU A 1 72 ? 2.594 1.108 -0.799 1.00 92.12 72 LEU A N 1
ATOM 588 C CA . LEU A 1 72 ? 3.265 0.674 -2.024 1.00 92.12 72 LEU A CA 1
ATOM 589 C C . LEU A 1 72 ? 2.276 0.515 -3.193 1.00 92.12 72 LEU A C 1
ATOM 591 O O . LEU A 1 72 ? 2.501 1.079 -4.266 1.00 92.12 72 LEU A O 1
ATOM 595 N N . PHE A 1 73 ? 1.159 -0.187 -2.981 1.00 91.62 73 PHE A N 1
ATOM 596 C CA . PHE A 1 73 ? 0.144 -0.405 -4.013 1.00 91.62 73 PHE A CA 1
ATOM 597 C C . PHE A 1 73 ? -0.583 0.876 -4.420 1.00 91.62 73 PHE A C 1
ATOM 599 O O . PHE A 1 73 ? -0.830 1.078 -5.607 1.00 91.62 73 PHE A O 1
ATOM 606 N N . GLN A 1 74 ? -0.868 1.788 -3.486 1.00 91.88 74 GLN A N 1
ATOM 607 C CA . GLN A 1 74 ? -1.412 3.103 -3.830 1.00 91.88 74 GLN A CA 1
ATOM 608 C C . GLN A 1 74 ? -0.439 3.913 -4.702 1.00 91.88 74 GLN A C 1
ATOM 610 O O . GLN A 1 74 ? -0.875 4.577 -5.645 1.00 91.88 74 GLN A O 1
ATOM 615 N N . GLN A 1 75 ? 0.872 3.853 -4.438 1.00 89.94 75 GLN A N 1
ATOM 616 C CA . GLN A 1 75 ? 1.870 4.524 -5.282 1.00 89.94 75 GLN A CA 1
ATOM 617 C C . GLN A 1 75 ? 1.994 3.872 -6.663 1.00 89.94 75 GLN A C 1
ATOM 619 O O . GLN A 1 75 ? 2.112 4.579 -7.666 1.00 89.94 75 GLN A O 1
ATOM 624 N N . LEU A 1 76 ? 1.936 2.538 -6.734 1.00 88.06 76 LEU A N 1
ATOM 625 C CA . LEU A 1 76 ? 1.926 1.805 -8.002 1.00 88.06 76 LEU A CA 1
ATOM 626 C C . LEU A 1 76 ? 0.691 2.173 -8.827 1.00 88.06 76 LEU A C 1
ATOM 628 O O . LEU A 1 76 ? 0.840 2.568 -9.977 1.00 88.06 76 LEU A O 1
ATOM 632 N N . ALA A 1 77 ? -0.505 2.165 -8.237 1.00 86.81 77 ALA A N 1
ATOM 633 C CA . ALA A 1 77 ? -1.740 2.535 -8.929 1.00 86.81 77 ALA A CA 1
ATOM 634 C C . ALA A 1 77 ? -1.701 3.969 -9.495 1.00 86.81 77 ALA A C 1
ATOM 636 O O . ALA A 1 77 ? -2.181 4.214 -10.603 1.00 86.81 77 ALA A O 1
ATOM 637 N N . LYS A 1 78 ? -1.084 4.914 -8.769 1.00 86.00 78 LYS A N 1
ATOM 638 C CA . LYS A 1 78 ? -0.886 6.298 -9.234 1.00 86.00 78 LYS A CA 1
ATOM 639 C C . LYS A 1 78 ? 0.079 6.390 -10.421 1.00 86.00 78 LYS A C 1
ATOM 641 O O . LYS A 1 78 ? -0.171 7.152 -11.348 1.00 86.00 78 LYS A O 1
ATOM 646 N N . ARG A 1 79 ? 1.180 5.631 -10.401 1.00 77.06 79 ARG A N 1
ATOM 647 C CA . ARG A 1 79 ? 2.265 5.736 -11.396 1.00 77.06 79 ARG A CA 1
ATOM 648 C C . ARG A 1 79 ? 2.075 4.839 -12.616 1.00 77.06 79 ARG A C 1
ATOM 650 O O . ARG A 1 79 ? 2.382 5.271 -13.718 1.00 77.06 79 ARG A O 1
ATOM 657 N N . VAL A 1 80 ? 1.517 3.638 -12.466 1.00 68.56 80 VAL A N 1
ATOM 658 C CA . VAL A 1 80 ? 1.233 2.724 -13.588 1.00 68.56 80 VAL A CA 1
ATOM 659 C C . VAL A 1 80 ? 0.206 3.333 -14.546 1.00 68.56 80 VAL A C 1
ATOM 661 O O . VAL A 1 80 ? 0.403 3.274 -15.757 1.00 68.56 80 VAL A O 1
ATOM 664 N N . LYS A 1 81 ? -0.818 4.032 -14.029 1.00 56.94 81 LYS A N 1
ATOM 665 C CA . LYS A 1 81 ? -1.737 4.825 -14.867 1.00 56.94 81 LYS A CA 1
ATOM 666 C C . LYS A 1 81 ? -1.018 5.879 -15.714 1.00 56.94 81 LYS A C 1
ATOM 668 O O . LYS A 1 81 ? -1.484 6.166 -16.805 1.00 56.94 81 LYS A O 1
ATOM 673 N N . SER A 1 82 ? 0.100 6.429 -15.235 1.00 51.56 82 SER A N 1
ATOM 674 C CA . SER A 1 82 ? 0.896 7.421 -15.967 1.00 51.56 82 SER A CA 1
ATOM 675 C C . SER A 1 82 ? 1.845 6.781 -16.986 1.00 51.56 82 SER A C 1
ATOM 677 O O . SER A 1 82 ? 2.077 7.360 -18.036 1.00 51.56 82 SER A O 1
ATOM 679 N N . ILE A 1 83 ? 2.379 5.587 -16.705 1.00 49.44 83 ILE A N 1
ATOM 680 C CA . ILE A 1 83 ? 3.356 4.909 -17.579 1.00 49.44 83 ILE A CA 1
ATOM 681 C C . ILE A 1 83 ? 2.684 4.276 -18.805 1.00 49.44 83 ILE A C 1
ATOM 683 O O . ILE A 1 83 ? 3.275 4.251 -19.883 1.00 49.44 83 ILE A O 1
ATOM 687 N N . ILE A 1 84 ? 1.431 3.819 -18.683 1.00 47.03 84 ILE A N 1
ATOM 688 C CA . ILE A 1 84 ? 0.664 3.270 -19.819 1.00 47.03 84 ILE A CA 1
ATOM 689 C C . ILE A 1 84 ? 0.447 4.326 -20.930 1.00 47.03 84 ILE A C 1
ATOM 691 O O . ILE A 1 84 ? 0.151 3.970 -22.068 1.00 47.03 84 ILE A O 1
ATOM 695 N N . VAL A 1 85 ? 0.660 5.616 -20.649 1.00 47.03 85 VAL A N 1
ATOM 696 C CA . VAL A 1 85 ? 0.364 6.714 -21.582 1.00 47.03 85 VAL A CA 1
ATOM 697 C C . VAL A 1 85 ? 1.543 7.078 -22.509 1.00 47.03 85 VAL A C 1
ATOM 699 O O . VAL A 1 85 ? 1.304 7.637 -23.574 1.00 47.03 85 VAL A O 1
ATOM 702 N N . ASP A 1 86 ? 2.787 6.670 -22.226 1.00 50.44 86 ASP A N 1
ATOM 703 C CA . ASP A 1 86 ? 3.972 7.259 -22.893 1.00 50.44 86 ASP A CA 1
ATOM 704 C C . ASP A 1 86 ? 4.810 6.321 -23.794 1.00 50.44 86 ASP A C 1
ATOM 706 O O . ASP A 1 86 ? 5.955 6.629 -24.119 1.00 50.44 86 ASP A O 1
ATOM 710 N N . TYR A 1 87 ? 4.270 5.196 -24.281 1.00 53.12 87 TYR A N 1
ATOM 711 C CA . TYR A 1 87 ? 5.020 4.305 -25.199 1.00 53.12 87 TYR A CA 1
ATOM 712 C C . TYR A 1 87 ? 4.714 4.486 -26.689 1.00 53.12 87 TYR A C 1
ATOM 714 O O . TYR A 1 87 ? 5.446 3.976 -27.542 1.00 53.12 87 TYR A O 1
ATOM 722 N N . TRP A 1 88 ? 3.673 5.242 -27.034 1.00 56.12 88 TRP A N 1
ATOM 723 C CA . TRP A 1 88 ? 3.286 5.423 -28.433 1.00 56.12 88 TRP A CA 1
ATOM 724 C C . TRP A 1 88 ? 4.322 6.168 -29.295 1.00 56.12 88 TRP A C 1
ATOM 726 O O . TRP A 1 88 ? 4.538 5.742 -30.430 1.00 56.12 88 TRP A O 1
ATOM 736 N N . PRO A 1 89 ? 5.026 7.212 -28.808 1.00 67.25 89 PRO A N 1
ATOM 737 C CA . PRO A 1 89 ? 5.963 7.952 -29.651 1.00 67.25 89 PRO A CA 1
ATOM 738 C C . PRO A 1 89 ? 7.155 7.096 -30.084 1.00 67.25 89 PRO A C 1
ATOM 740 O O . PRO A 1 89 ? 7.502 7.064 -31.262 1.00 67.25 89 PRO A O 1
ATOM 743 N N . VAL A 1 90 ? 7.766 6.360 -29.150 1.00 67.31 90 VAL A N 1
ATOM 744 C CA . VAL A 1 90 ? 8.990 5.590 -29.421 1.00 67.31 90 VAL A CA 1
ATOM 745 C C . VAL A 1 90 ? 8.693 4.388 -30.316 1.00 67.31 90 VAL A C 1
ATOM 747 O O . VAL A 1 90 ? 9.400 4.167 -31.298 1.00 67.31 90 VAL A O 1
ATOM 750 N N . VAL A 1 91 ? 7.612 3.649 -30.042 1.00 74.94 91 VAL A N 1
ATOM 751 C CA . VAL A 1 91 ? 7.200 2.511 -30.878 1.00 74.94 91 VAL A CA 1
ATOM 752 C C . VAL A 1 91 ? 6.804 2.979 -32.281 1.00 74.94 91 VAL A C 1
ATOM 754 O O . VAL A 1 91 ? 7.204 2.354 -33.263 1.00 74.94 91 VAL A O 1
ATOM 757 N N . ALA A 1 92 ? 6.098 4.110 -32.406 1.00 73.62 92 ALA A N 1
ATOM 758 C CA . ALA A 1 92 ? 5.746 4.680 -33.705 1.00 73.62 92 ALA A CA 1
ATOM 759 C C . ALA A 1 92 ? 6.980 5.134 -34.503 1.00 73.62 92 ALA A C 1
ATOM 761 O O . ALA A 1 92 ? 7.054 4.879 -35.705 1.00 73.62 92 ALA A O 1
ATOM 762 N N . ILE A 1 93 ? 7.968 5.759 -33.851 1.00 78.00 93 ILE A N 1
ATOM 763 C CA . ILE A 1 93 ? 9.221 6.179 -34.498 1.00 78.00 93 ILE A CA 1
ATOM 764 C C . ILE A 1 93 ? 10.012 4.961 -34.987 1.00 78.00 93 ILE A C 1
ATOM 766 O O . ILE A 1 93 ? 10.476 4.954 -36.127 1.00 78.00 93 ILE A O 1
ATOM 770 N N . LEU A 1 94 ? 10.135 3.910 -34.172 1.00 79.12 94 LEU A N 1
ATOM 771 C CA . LEU A 1 94 ? 10.844 2.687 -34.558 1.00 79.12 94 LEU A CA 1
ATOM 772 C C . LEU A 1 94 ? 10.128 1.941 -35.691 1.00 79.12 94 LEU A C 1
ATOM 774 O O . LEU A 1 94 ? 10.777 1.517 -36.648 1.00 79.12 94 LEU A O 1
ATOM 778 N N . ALA A 1 95 ? 8.797 1.842 -35.637 1.00 79.88 95 ALA A N 1
ATOM 779 C CA . ALA A 1 95 ? 7.997 1.269 -36.716 1.00 79.88 95 ALA A CA 1
ATOM 780 C C . ALA A 1 95 ? 8.140 2.074 -38.020 1.00 79.88 95 ALA A C 1
ATOM 782 O O . ALA A 1 95 ? 8.314 1.494 -39.092 1.00 79.88 95 ALA A O 1
ATOM 783 N N . TYR A 1 96 ? 8.139 3.408 -37.937 1.00 82.00 96 TYR A N 1
ATOM 784 C CA . TYR A 1 96 ? 8.373 4.281 -39.086 1.00 82.00 96 TYR A CA 1
ATOM 785 C C . TYR A 1 96 ? 9.776 4.088 -39.676 1.00 82.00 96 TYR A C 1
ATOM 787 O O . TYR A 1 96 ? 9.907 3.884 -40.882 1.00 82.00 96 TYR A O 1
ATOM 795 N N . MET A 1 97 ? 10.823 4.078 -38.845 1.00 82.94 97 MET A N 1
ATOM 796 C CA . MET A 1 97 ? 12.198 3.819 -39.287 1.00 82.94 97 MET A CA 1
ATOM 797 C C . MET A 1 97 ? 12.331 2.450 -39.962 1.00 82.94 97 MET A C 1
ATOM 799 O O . MET A 1 97 ? 12.928 2.352 -41.032 1.00 82.94 97 MET A O 1
ATOM 803 N N . TYR A 1 98 ? 11.718 1.409 -39.398 1.00 80.38 98 TYR A N 1
ATOM 804 C CA . TYR A 1 98 ? 11.711 0.067 -39.980 1.00 80.38 98 TYR A CA 1
ATOM 805 C C . TYR A 1 98 ? 11.025 0.022 -41.357 1.00 80.38 98 TYR A C 1
ATOM 807 O O . TYR A 1 98 ? 11.575 -0.541 -42.305 1.00 80.38 98 TYR A O 1
ATOM 815 N N . LEU A 1 99 ? 9.865 0.674 -41.508 1.00 77.94 99 LEU A N 1
ATOM 816 C CA . LEU A 1 99 ? 9.166 0.776 -42.796 1.00 77.94 99 LEU A CA 1
ATOM 817 C C . LEU A 1 99 ? 9.966 1.577 -43.833 1.00 77.94 99 LEU A C 1
ATOM 819 O O . LEU A 1 99 ? 10.027 1.186 -45.001 1.00 77.94 99 LEU A O 1
ATOM 823 N N . VAL A 1 100 ? 10.618 2.669 -43.423 1.00 74.38 100 VAL A N 1
ATOM 824 C CA . VAL A 1 100 ? 11.488 3.461 -44.306 1.00 74.38 100 VAL A CA 1
ATOM 825 C C . VAL A 1 100 ? 12.687 2.632 -44.771 1.00 74.38 100 VAL A C 1
ATOM 827 O O . VAL A 1 100 ? 13.015 2.659 -45.958 1.00 74.38 100 VAL A O 1
ATOM 830 N N . VAL A 1 101 ? 13.313 1.855 -43.887 1.00 72.94 101 VAL A N 1
ATOM 831 C CA . VAL A 1 101 ? 14.439 0.978 -44.245 1.00 72.94 101 VAL A CA 1
ATOM 832 C C . VAL A 1 101 ? 14.001 -0.119 -45.221 1.00 72.94 101 VAL A C 1
ATOM 834 O O . VAL A 1 101 ? 14.646 -0.287 -46.253 1.00 72.94 101 VAL A O 1
ATOM 837 N N . GLN A 1 102 ? 12.865 -0.786 -44.990 1.00 65.31 102 GLN A N 1
ATOM 838 C CA . GLN A 1 102 ? 12.338 -1.783 -45.936 1.00 65.31 102 GLN A CA 1
ATOM 839 C C . GLN A 1 102 ? 11.972 -1.195 -47.307 1.00 65.31 102 GLN A C 1
ATOM 841 O O . GLN A 1 102 ? 12.087 -1.870 -48.331 1.00 65.31 102 GLN A O 1
ATOM 846 N N . SER A 1 103 ? 11.559 0.075 -47.356 1.00 57.72 103 SER A N 1
ATOM 847 C CA . SER A 1 103 ? 11.243 0.757 -48.617 1.00 57.72 103 SER A CA 1
ATOM 848 C C . SER A 1 103 ? 12.473 1.057 -49.483 1.00 57.72 103 SER A C 1
ATOM 850 O O . SER A 1 103 ? 12.319 1.332 -50.671 1.00 57.72 103 SER A O 1
ATOM 852 N N . ARG A 1 104 ? 13.689 0.978 -48.919 1.00 53.88 104 ARG A N 1
ATOM 853 C CA . ARG A 1 104 ? 14.942 1.145 -49.671 1.00 53.88 104 ARG A CA 1
ATOM 854 C C . ARG A 1 104 ? 15.389 -0.125 -50.396 1.00 53.88 104 ARG A C 1
ATOM 856 O O . ARG A 1 104 ? 16.149 -0.006 -51.352 1.00 53.88 104 ARG A O 1
ATOM 863 N N . ASP A 1 105 ? 14.902 -1.298 -49.989 1.00 51.25 105 ASP A N 1
ATOM 864 C CA . ASP A 1 105 ? 15.337 -2.583 -50.557 1.00 51.25 105 ASP A CA 1
ATOM 865 C C . ASP A 1 105 ? 14.443 -3.063 -51.720 1.00 51.25 105 ASP A C 1
ATOM 867 O O . ASP A 1 105 ? 14.862 -3.811 -52.601 1.00 51.25 105 ASP A O 1
ATOM 871 N N . ARG A 1 106 ? 13.214 -2.540 -51.824 1.00 50.91 106 ARG A N 1
ATOM 872 C CA . ARG A 1 106 ? 12.402 -2.678 -53.041 1.00 50.91 106 ARG A CA 1
ATOM 873 C C . ARG A 1 106 ? 12.597 -1.465 -53.943 1.00 50.91 106 ARG A C 1
ATOM 875 O O . ARG A 1 106 ? 12.000 -0.416 -53.719 1.00 50.91 106 ARG A O 1
ATOM 882 N N . LYS A 1 107 ? 13.383 -1.635 -55.012 1.00 47.41 107 LYS A N 1
ATOM 883 C CA . LYS A 1 107 ? 13.429 -0.737 -56.181 1.00 47.41 107 LYS A CA 1
ATOM 884 C C . LYS A 1 107 ? 12.041 -0.612 -56.843 1.00 47.41 107 LYS A C 1
ATOM 886 O O . LYS A 1 107 ? 11.829 -1.165 -57.912 1.00 47.41 107 LYS A O 1
ATOM 891 N N . ASP A 1 108 ? 11.103 0.121 -56.246 1.00 56.94 108 ASP A N 1
ATOM 892 C CA . ASP A 1 108 ? 10.008 0.763 -56.985 1.00 56.94 108 ASP A CA 1
ATOM 893 C C . ASP A 1 108 ? 9.379 1.936 -56.205 1.00 56.94 108 ASP A C 1
ATOM 895 O O . ASP A 1 108 ? 8.290 1.862 -55.627 1.00 56.94 108 ASP A O 1
ATOM 899 N N . SER A 1 109 ? 10.071 3.078 -56.223 1.00 52.19 109 SER A N 1
ATOM 900 C CA . SER A 1 109 ? 9.673 4.338 -55.573 1.00 52.19 109 SER A CA 1
ATOM 901 C C . SER A 1 109 ? 8.347 4.949 -56.069 1.00 52.19 109 SER A C 1
ATOM 903 O O . SER A 1 109 ? 7.909 5.973 -55.540 1.00 52.19 109 SER A O 1
ATOM 905 N N . ARG A 1 110 ? 7.670 4.369 -57.075 1.00 52.94 110 ARG A N 1
ATOM 906 C CA . ARG A 1 110 ? 6.423 4.917 -57.652 1.00 52.94 110 ARG A CA 1
ATOM 907 C C . ARG A 1 110 ? 5.134 4.422 -56.990 1.00 52.94 110 ARG A C 1
ATOM 909 O O . ARG A 1 110 ? 4.079 5.026 -57.208 1.00 52.94 110 ARG A O 1
ATOM 916 N N . SER A 1 111 ? 5.183 3.363 -56.183 1.00 49.72 111 SER A N 1
ATOM 917 C CA . SER A 1 111 ? 3.983 2.796 -55.538 1.00 49.72 111 SER A CA 1
ATOM 918 C C . SER A 1 111 ? 3.713 3.384 -54.147 1.00 49.72 111 SER A C 1
ATOM 920 O O . SER A 1 111 ? 2.569 3.708 -53.834 1.00 49.72 111 SER A O 1
ATOM 922 N N . VAL A 1 112 ? 4.757 3.674 -53.362 1.00 50.84 112 VAL A N 1
ATOM 923 C CA . VAL A 1 112 ? 4.626 4.279 -52.018 1.00 50.84 112 VAL A CA 1
ATOM 924 C C . VAL A 1 112 ? 4.047 5.702 -52.087 1.00 50.84 112 VAL A C 1
ATOM 926 O O . VAL A 1 112 ? 3.157 6.057 -51.315 1.00 50.84 112 VAL A O 1
ATOM 929 N N . ARG A 1 113 ? 4.450 6.498 -53.091 1.00 46.41 113 ARG A N 1
ATOM 930 C CA . ARG A 1 113 ? 3.943 7.870 -53.309 1.00 46.41 113 ARG A CA 1
ATOM 931 C C . ARG A 1 113 ? 2.446 7.914 -53.655 1.00 46.41 113 ARG A C 1
ATOM 933 O O . ARG A 1 113 ? 1.760 8.857 -53.276 1.00 46.41 113 ARG A O 1
ATOM 940 N N . ARG A 1 114 ? 1.927 6.881 -54.335 1.00 48.72 114 ARG A N 1
ATOM 941 C CA . ARG A 1 114 ? 0.493 6.744 -54.660 1.00 48.72 114 ARG A CA 1
ATOM 942 C C . ARG A 1 114 ? -0.340 6.263 -53.471 1.00 48.72 114 ARG A C 1
ATOM 944 O O . ARG A 1 114 ? -1.512 6.618 -53.376 1.00 48.72 114 ARG A O 1
ATOM 951 N N . MET A 1 115 ? 0.264 5.503 -52.561 1.00 46.59 115 MET A N 1
ATOM 952 C CA . MET A 1 115 ? -0.412 4.954 -51.384 1.00 46.59 115 MET A CA 1
ATOM 953 C C . MET A 1 115 ? -0.607 6.014 -50.284 1.00 46.59 115 MET A C 1
ATOM 955 O O . MET A 1 115 ? -1.675 6.087 -49.680 1.00 46.59 115 MET A O 1
ATOM 959 N N . ILE A 1 116 ? 0.368 6.912 -50.103 1.00 48.28 116 ILE A N 1
ATOM 960 C CA . ILE A 1 116 ? 0.300 8.014 -49.124 1.00 48.28 116 ILE A CA 1
ATOM 961 C C . ILE A 1 116 ? -0.706 9.103 -49.557 1.00 48.28 116 ILE A C 1
ATOM 963 O O . ILE A 1 116 ? -1.387 9.693 -48.720 1.00 48.28 116 ILE A O 1
ATOM 967 N N . GLY A 1 117 ? -0.887 9.318 -50.866 1.00 44.78 117 GLY A N 1
ATOM 968 C CA . GLY A 1 117 ? -1.773 10.362 -51.398 1.00 44.78 117 GLY A CA 1
ATOM 969 C C . GLY A 1 117 ? -3.281 10.117 -51.243 1.00 44.78 117 GLY A C 1
ATOM 970 O O . GLY A 1 117 ? -4.050 11.061 -51.385 1.00 44.78 117 GLY A O 1
ATOM 971 N N . ARG A 1 118 ? -3.737 8.887 -50.948 1.00 47.16 118 ARG A N 1
ATOM 972 C CA . ARG A 1 118 ? -5.183 8.573 -50.850 1.00 47.16 118 ARG A CA 1
ATOM 973 C C . ARG A 1 118 ? -5.714 8.346 -49.435 1.00 47.16 118 ARG A C 1
ATOM 975 O O . ARG A 1 118 ? -6.926 8.325 -49.264 1.00 47.16 118 ARG A O 1
ATOM 982 N N . HIS A 1 119 ? -4.853 8.204 -48.428 1.00 45.78 119 HIS A N 1
ATOM 983 C CA . HIS A 1 119 ? -5.282 7.899 -47.052 1.00 45.78 119 HIS A CA 1
ATOM 984 C C . HIS A 1 119 ? -5.015 9.020 -46.032 1.00 45.78 119 HIS A C 1
ATOM 986 O O . HIS A 1 119 ? -5.421 8.904 -44.880 1.00 45.78 119 HIS A O 1
ATOM 992 N N . SER A 1 120 ? -4.398 10.136 -46.436 1.00 48.16 120 SER A N 1
ATOM 993 C CA . SER A 1 120 ? -3.910 11.178 -45.514 1.00 48.16 120 SER A CA 1
ATOM 994 C C . SER A 1 120 ? -4.979 12.085 -44.877 1.00 48.16 120 SER A C 1
ATOM 996 O O . SER A 1 120 ? -4.640 12.871 -43.998 1.00 48.16 120 SER A O 1
ATOM 998 N N . HIS A 1 121 ? -6.254 12.023 -45.275 1.00 48.72 121 HIS A N 1
ATOM 999 C CA . HIS A 1 121 ? -7.270 12.963 -44.763 1.00 48.72 121 HIS A CA 1
ATOM 1000 C C . HIS A 1 121 ? -8.346 12.350 -43.868 1.00 48.72 121 HIS A C 1
ATOM 1002 O O . HIS A 1 121 ? -9.051 13.093 -43.187 1.00 48.72 121 HIS A O 1
ATOM 1008 N N . HIS A 1 122 ? -8.476 11.023 -43.824 1.00 48.06 122 HIS A N 1
ATOM 1009 C CA . HIS A 1 122 ? -9.549 10.402 -43.047 1.00 48.06 122 HIS A CA 1
ATOM 1010 C C . HIS A 1 122 ? -9.159 10.213 -41.572 1.00 48.06 122 HIS A C 1
ATOM 1012 O O . HIS A 1 122 ? -9.935 10.554 -40.687 1.00 48.06 122 HIS A O 1
ATOM 1018 N N . TRP A 1 123 ? -7.932 9.762 -41.284 1.00 45.81 123 TRP A N 1
ATOM 1019 C CA . TRP A 1 123 ? -7.506 9.441 -39.913 1.00 45.81 123 TRP A CA 1
ATOM 1020 C C . TRP A 1 123 ? -7.200 10.676 -39.044 1.00 45.81 123 TRP A C 1
ATOM 1022 O O . TRP A 1 123 ? -7.423 10.642 -37.835 1.00 45.81 123 TRP A O 1
ATOM 1032 N N . MET A 1 124 ? -6.794 11.804 -39.645 1.00 41.72 124 MET A N 1
ATOM 1033 C CA . MET A 1 124 ? -6.594 13.072 -38.921 1.00 41.72 124 MET A CA 1
ATOM 1034 C C . MET A 1 124 ? -7.900 13.658 -38.365 1.00 41.72 124 MET A C 1
ATOM 1036 O O . MET A 1 124 ? -7.871 14.313 -37.327 1.00 41.72 124 MET A 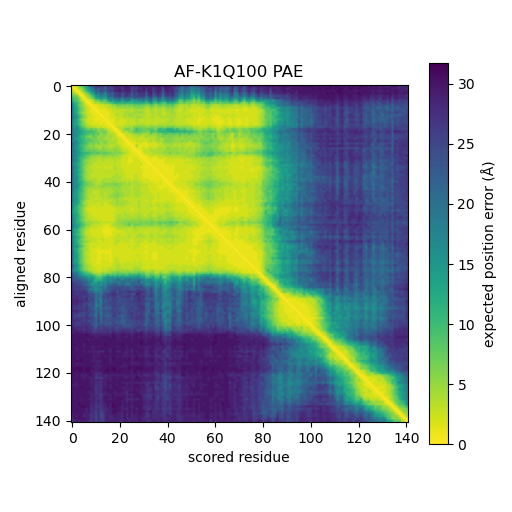O 1
ATOM 1040 N N . LYS A 1 125 ? -9.059 13.370 -38.977 1.00 51.97 125 LYS A N 1
ATOM 1041 C CA . LYS A 1 125 ? -10.363 13.817 -38.455 1.00 51.97 125 LYS A CA 1
ATOM 1042 C C . LYS A 1 125 ? -10.744 13.111 -37.150 1.00 51.97 125 LYS A C 1
ATOM 1044 O O . LYS A 1 125 ? -11.287 13.751 -36.255 1.00 51.97 125 LYS A O 1
ATOM 1049 N N . TYR A 1 126 ? -10.407 11.827 -37.011 1.00 51.53 126 TYR A N 1
ATOM 1050 C CA . TYR A 1 126 ? -10.638 11.079 -35.770 1.00 51.53 126 TYR A CA 1
ATOM 1051 C C . TYR A 1 126 ? -9.698 11.526 -34.653 1.00 51.53 126 TYR A C 1
ATOM 1053 O O . TYR A 1 126 ? -10.129 11.641 -33.511 1.00 51.53 126 TYR A O 1
ATOM 1061 N N . LEU A 1 127 ? -8.444 11.841 -34.988 1.00 42.06 127 LEU A N 1
ATOM 1062 C CA . LEU A 1 127 ? -7.462 12.324 -34.018 1.00 42.06 127 LEU A CA 1
ATOM 1063 C C . LEU A 1 127 ? -7.862 13.693 -33.440 1.00 42.06 127 LEU A C 1
ATOM 1065 O O . LEU A 1 127 ? -7.840 13.882 -32.229 1.00 42.06 127 LEU A O 1
ATOM 1069 N N . VAL A 1 128 ? -8.303 14.628 -34.289 1.00 48.53 128 VAL A N 1
ATOM 1070 C CA . VAL A 1 128 ? -8.758 15.962 -33.852 1.00 48.53 128 VAL A CA 1
ATOM 1071 C C . VAL A 1 128 ? -10.086 15.880 -33.085 1.00 48.53 128 VAL A C 1
ATOM 1073 O O . VAL A 1 128 ? -10.239 16.545 -32.064 1.00 48.53 128 VAL A O 1
ATOM 1076 N N . SER A 1 129 ? -11.013 15.005 -33.498 1.00 46.59 129 SER A N 1
ATOM 1077 C CA . SER A 1 129 ? -12.278 14.771 -32.782 1.00 46.59 129 SER A CA 1
ATOM 1078 C C . SER A 1 129 ? -12.081 14.118 -31.406 1.00 46.59 129 SER A C 1
ATOM 1080 O O . SER A 1 129 ? -12.808 14.445 -30.468 1.00 46.59 129 SER A O 1
ATOM 1082 N N . ALA A 1 130 ? -11.091 13.231 -31.261 1.00 47.81 1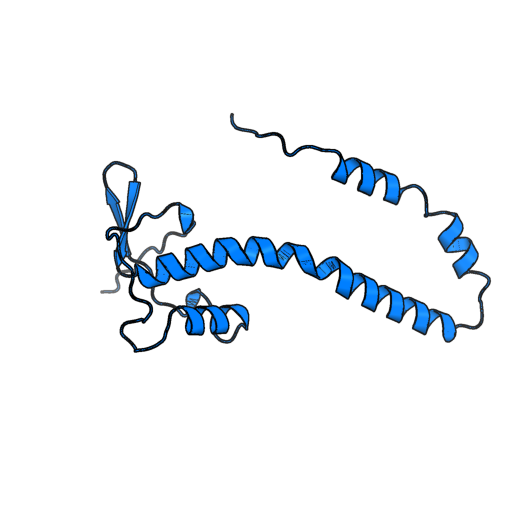30 ALA A N 1
ATOM 1083 C CA . ALA A 1 130 ? -10.747 12.601 -29.987 1.00 47.81 130 ALA A CA 1
ATOM 1084 C C . ALA A 1 130 ? -10.043 13.569 -29.019 1.00 47.81 130 ALA A C 1
ATOM 1086 O O . ALA A 1 130 ? -10.214 13.448 -27.810 1.00 47.81 130 ALA A O 1
ATOM 1087 N N . LEU A 1 131 ? -9.304 14.552 -29.545 1.00 40.69 131 LEU A N 1
ATOM 1088 C CA . LEU A 1 131 ? -8.592 15.564 -28.757 1.00 40.69 131 LEU A CA 1
ATOM 1089 C C . LEU A 1 131 ? -9.470 16.754 -28.326 1.00 40.69 131 LEU A C 1
ATOM 1091 O O . LEU A 1 131 ? -9.076 17.499 -27.434 1.00 40.69 131 LEU A O 1
ATOM 1095 N N . GLN A 1 132 ? -10.652 16.940 -28.926 1.00 43.50 132 GLN A N 1
ATOM 1096 C CA . GLN A 1 132 ? -11.569 18.049 -28.612 1.00 43.50 132 GLN A CA 1
ATOM 1097 C C . GLN A 1 132 ? -12.685 17.711 -27.613 1.00 43.50 132 GLN A C 1
ATOM 1099 O O . GLN A 1 132 ? -13.451 18.605 -27.258 1.00 43.50 132 GLN A O 1
ATOM 1104 N N . LYS A 1 133 ? -12.811 16.466 -27.136 1.00 39.69 133 LYS A N 1
ATOM 1105 C CA . LYS A 1 133 ? -13.804 16.142 -26.100 1.00 39.69 133 LYS A CA 1
ATOM 1106 C C . LYS A 1 133 ? -13.247 16.505 -24.715 1.00 39.69 133 LYS A C 1
ATOM 1108 O O . LYS A 1 133 ? -12.312 15.838 -24.273 1.00 39.69 133 LYS A O 1
ATOM 1113 N N . PRO A 1 134 ? -13.794 17.506 -23.996 1.00 43.72 134 PRO A N 1
ATOM 1114 C CA . PRO A 1 134 ? -13.511 17.634 -22.574 1.00 43.72 134 PRO A CA 1
ATOM 1115 C C . PRO A 1 134 ? -14.075 16.399 -21.863 1.00 43.72 134 PRO A C 1
ATOM 1117 O O . PRO A 1 134 ? -15.193 15.971 -22.157 1.00 43.72 134 PRO A O 1
ATOM 1120 N N . PHE A 1 135 ? -13.290 15.811 -20.958 1.00 43.84 135 PHE A N 1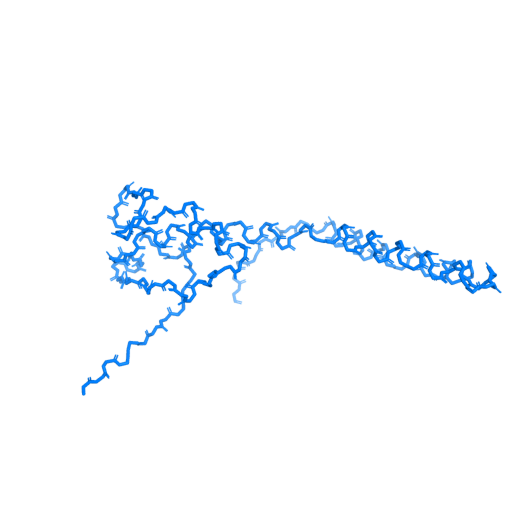
ATOM 1121 C CA . PHE A 1 135 ? -13.719 14.704 -20.102 1.00 43.84 135 PHE A CA 1
ATOM 1122 C C . PHE A 1 135 ? -14.872 15.180 -19.203 1.00 43.84 135 PHE A C 1
ATOM 1124 O O . PHE A 1 135 ? -14.658 15.714 -18.119 1.00 43.84 135 PHE A O 1
ATOM 1131 N N . GLY A 1 136 ? -16.101 15.043 -19.701 1.00 40.97 136 GLY A N 1
ATOM 1132 C CA . GLY A 1 136 ? -17.329 15.262 -18.952 1.00 40.97 136 GLY A CA 1
ATOM 1133 C C . GLY A 1 136 ? -17.606 14.075 -18.035 1.00 40.97 136 GLY A C 1
ATOM 1134 O O . GLY A 1 136 ? -17.623 12.932 -18.486 1.00 40.97 136 GLY A O 1
ATOM 1135 N N . ASN A 1 137 ? -17.804 14.380 -16.753 1.00 54.00 137 ASN A N 1
ATOM 1136 C CA . ASN A 1 137 ? -18.285 13.472 -15.716 1.00 54.00 137 ASN A CA 1
ATOM 1137 C C . ASN A 1 137 ? -19.583 12.755 -16.119 1.00 54.00 137 ASN A C 1
ATOM 1139 O O . ASN A 1 137 ? -20.491 13.352 -16.695 1.00 54.00 137 ASN A O 1
ATOM 1143 N N . SER A 1 138 ? -19.699 11.499 -15.702 1.00 37.03 138 SER A N 1
ATOM 1144 C CA . SER A 1 138 ? -20.955 10.749 -15.543 1.00 37.03 138 SER A CA 1
ATOM 1145 C C . SER A 1 138 ? -20.626 9.710 -14.456 1.00 37.03 138 SER A C 1
ATOM 1147 O O . SER A 1 138 ? -19.827 8.819 -14.720 1.00 37.03 138 SER A O 1
ATOM 1149 N N . ALA A 1 139 ? -20.940 9.831 -13.159 1.00 37.66 139 ALA A N 1
ATOM 1150 C CA . ALA A 1 139 ? -22.183 10.196 -12.472 1.00 37.66 139 ALA A CA 1
ATOM 1151 C C . ALA A 1 139 ? -23.443 9.648 -13.157 1.00 37.66 139 ALA A C 1
ATOM 1153 O O . ALA A 1 139 ? -23.832 10.197 -14.179 1.00 37.66 139 ALA A O 1
ATOM 1154 N N . GLU A 1 140 ? -24.017 8.612 -12.520 1.00 36.34 140 GLU A N 1
ATOM 1155 C CA . GLU A 1 140 ? -25.445 8.217 -12.480 1.00 36.34 140 GLU A CA 1
ATOM 1156 C C . GLU A 1 140 ? -26.099 7.872 -13.840 1.00 36.34 140 GLU A C 1
ATOM 1158 O O . GLU A 1 140 ? -25.963 8.583 -14.824 1.00 36.34 140 GLU A O 1
ATOM 1163 N N . THR A 1 141 ? -26.820 6.764 -14.035 1.00 42.88 141 THR A N 1
ATOM 1164 C CA . THR A 1 141 ? -27.719 5.961 -13.184 1.00 42.88 141 THR A CA 1
ATOM 1165 C C . THR A 1 141 ? -27.848 4.568 -13.801 1.00 42.88 141 THR A C 1
ATOM 1167 O O . THR A 1 141 ? -27.705 4.475 -15.043 1.00 42.88 141 THR A O 1
#